Protein AF-A0A1A7C5U2-F1 (afdb_monomer_lite)

Structure (mmCIF, N/CA/C/O backbone):
data_AF-A0A1A7C5U2-F1
#
_entry.id   AF-A0A1A7C5U2-F1
#
loop_
_atom_site.group_PDB
_atom_site.id
_atom_site.type_symbol
_atom_site.label_atom_id
_atom_site.label_alt_id
_atom_site.label_comp_id
_atom_site.label_asym_id
_atom_site.label_entity_id
_atom_site.label_seq_id
_atom_site.pdbx_PDB_ins_code
_atom_site.Cartn_x
_atom_site.Cartn_y
_atom_site.Cartn_z
_atom_site.occupancy
_atom_site.B_iso_or_equiv
_atom_site.auth_seq_id
_atom_site.auth_comp_id
_atom_site.auth_asym_id
_atom_site.auth_atom_id
_atom_site.pdbx_PDB_model_num
ATOM 1 N N . MET A 1 1 ? 33.532 16.841 -29.715 1.00 36.62 1 MET A N 1
ATOM 2 C CA . MET A 1 1 ? 32.419 17.125 -28.785 1.00 36.62 1 MET A CA 1
ATOM 3 C C . MET A 1 1 ? 31.418 15.993 -28.914 1.00 36.62 1 MET A C 1
ATOM 5 O O . MET A 1 1 ? 30.839 15.842 -29.980 1.00 36.62 1 MET A O 1
ATOM 9 N N . PHE A 1 2 ? 31.285 15.150 -27.888 1.00 43.47 2 PHE A N 1
ATOM 10 C CA . PHE A 1 2 ? 30.226 14.142 -27.836 1.00 43.47 2 PHE A CA 1
ATOM 11 C C . PHE A 1 2 ? 28.918 14.859 -27.513 1.00 43.47 2 PHE A C 1
ATOM 13 O O . PHE A 1 2 ? 28.551 14.987 -26.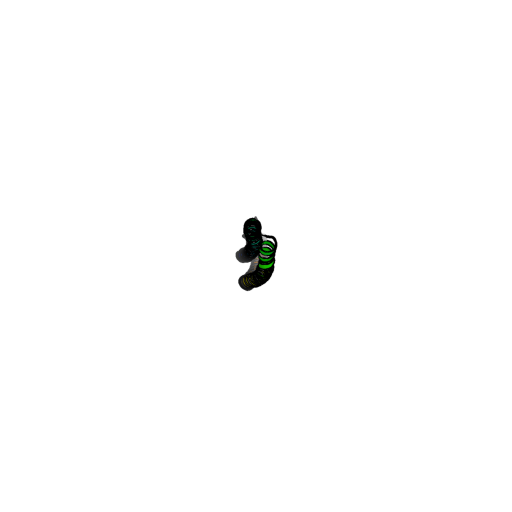348 1.00 43.47 2 PHE A O 1
ATOM 20 N N . THR A 1 3 ? 28.221 15.365 -28.527 1.00 45.19 3 THR A N 1
ATOM 21 C CA . THR A 1 3 ? 26.808 15.706 -28.355 1.00 45.19 3 THR A CA 1
ATOM 22 C C . THR A 1 3 ? 26.065 14.381 -28.307 1.00 45.19 3 THR A C 1
ATOM 24 O O . THR A 1 3 ? 25.561 13.893 -29.314 1.00 45.19 3 THR A O 1
ATOM 27 N N . ASN A 1 4 ? 26.104 13.736 -27.142 1.00 49.06 4 ASN A N 1
ATOM 28 C 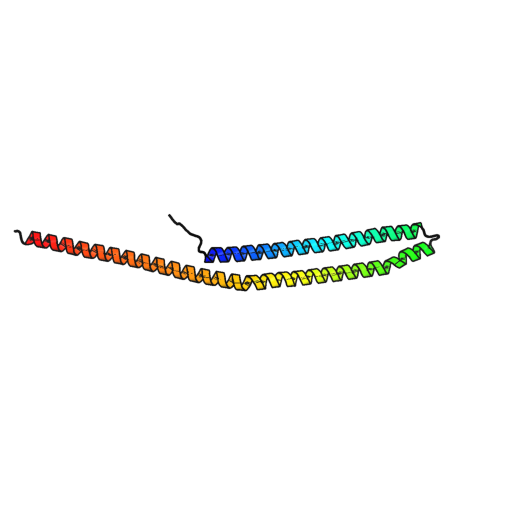CA . ASN A 1 4 ? 25.331 12.541 -26.868 1.00 49.06 4 ASN A CA 1
ATOM 29 C C . ASN A 1 4 ? 23.888 13.003 -26.651 1.00 49.06 4 ASN A C 1
ATOM 31 O O . ASN A 1 4 ? 23.427 13.135 -25.520 1.00 49.06 4 ASN A O 1
ATOM 35 N N . SER A 1 5 ? 23.207 13.365 -27.739 1.00 59.50 5 SER A N 1
ATOM 36 C CA . SER A 1 5 ? 21.761 13.536 -27.725 1.00 59.50 5 SER A CA 1
ATOM 37 C C . SER A 1 5 ? 21.202 12.202 -27.251 1.00 59.50 5 SER A C 1
ATOM 39 O O . SER A 1 5 ? 21.359 11.189 -27.941 1.00 59.50 5 SER A O 1
ATOM 41 N N . ILE A 1 6 ? 20.640 12.196 -26.040 1.00 60.53 6 ILE A N 1
ATOM 42 C CA . ILE A 1 6 ? 19.940 11.042 -25.479 1.00 60.53 6 ILE A CA 1
ATOM 43 C C . ILE A 1 6 ? 19.010 10.530 -26.579 1.00 60.53 6 ILE A C 1
ATOM 45 O O . ILE A 1 6 ? 18.250 11.300 -27.167 1.00 60.53 6 ILE A O 1
ATOM 49 N N . SER A 1 7 ? 19.170 9.258 -26.941 1.00 74.25 7 SER A N 1
ATOM 50 C CA . SER A 1 7 ? 18.367 8.649 -27.998 1.00 74.25 7 SER A CA 1
ATOM 51 C C . SER A 1 7 ? 16.887 8.741 -27.589 1.00 74.25 7 SER A C 1
ATOM 53 O O . SER A 1 7 ? 16.580 8.484 -26.420 1.00 74.25 7 SER A O 1
ATOM 55 N N . PRO A 1 8 ? 15.962 9.100 -28.498 1.00 76.25 8 PRO A N 1
ATOM 56 C CA . PRO A 1 8 ? 14.536 9.163 -28.174 1.00 76.25 8 PRO A CA 1
ATOM 57 C C . PRO A 1 8 ? 13.999 7.855 -27.574 1.00 76.25 8 PRO A C 1
ATOM 59 O O . PRO A 1 8 ? 13.139 7.888 -26.699 1.00 76.25 8 PRO A O 1
ATOM 62 N N . ALA A 1 9 ? 14.541 6.704 -27.987 1.00 74.00 9 ALA A N 1
ATOM 63 C CA . ALA A 1 9 ? 14.168 5.409 -27.427 1.00 74.00 9 ALA A CA 1
ATOM 64 C C . ALA A 1 9 ? 14.667 5.200 -25.985 1.00 74.00 9 ALA A C 1
ATOM 66 O O . ALA A 1 9 ? 13.935 4.656 -25.159 1.00 74.00 9 ALA A O 1
ATOM 67 N N . LEU A 1 10 ? 15.874 5.674 -25.650 1.00 75.75 10 LEU A N 1
ATOM 68 C CA . LEU A 1 10 ? 16.378 5.650 -24.273 1.00 75.75 10 LEU A CA 1
ATOM 69 C C . LEU A 1 10 ? 15.546 6.556 -23.360 1.00 75.75 10 LEU A C 1
ATOM 71 O O . LEU A 1 10 ? 15.228 6.169 -22.238 1.00 75.75 10 LEU A O 1
ATOM 75 N N . GLN A 1 11 ? 15.172 7.739 -23.848 1.00 82.81 11 GLN A N 1
ATOM 76 C CA . GLN A 1 11 ? 14.301 8.651 -23.111 1.00 82.81 11 GLN A CA 1
ATOM 77 C C . GLN A 1 11 ? 12.936 8.005 -22.840 1.00 82.81 11 GLN A C 1
ATOM 79 O O . GLN A 1 11 ? 12.513 7.949 -21.691 1.00 82.81 11 GLN A O 1
ATOM 84 N N . ALA A 1 12 ? 12.308 7.420 -23.864 1.00 78.94 12 ALA A N 1
ATOM 85 C CA . ALA A 1 12 ? 11.032 6.725 -23.714 1.00 78.94 12 ALA A CA 1
ATOM 86 C C . ALA A 1 12 ? 11.107 5.556 -22.713 1.00 78.94 12 ALA A C 1
ATOM 88 O O . ALA A 1 12 ? 10.187 5.356 -21.927 1.00 78.94 12 ALA A O 1
ATOM 89 N N . HIS A 1 13 ? 12.206 4.797 -22.705 1.00 77.88 13 HIS A N 1
ATOM 90 C CA . HIS A 1 13 ? 12.395 3.709 -21.746 1.00 77.88 13 HIS A CA 1
ATOM 91 C C . HIS A 1 13 ? 12.533 4.209 -20.299 1.00 77.88 13 HIS A C 1
ATOM 93 O O . HIS A 1 13 ? 11.929 3.641 -19.387 1.00 77.88 13 HIS A O 1
ATOM 99 N N . LEU A 1 14 ? 13.310 5.276 -20.081 1.00 84.69 14 LEU A N 1
ATOM 100 C CA . LEU A 1 14 ? 13.473 5.888 -18.760 1.00 84.69 14 LEU A CA 1
ATOM 101 C C . LEU A 1 14 ? 12.165 6.497 -18.255 1.00 84.69 14 LEU A C 1
ATOM 103 O O . LEU A 1 14 ? 11.831 6.312 -17.087 1.00 84.69 14 LEU A O 1
ATOM 107 N N . ASP A 1 15 ? 11.412 7.160 -19.132 1.00 85.00 15 ASP A N 1
ATOM 108 C CA . ASP A 1 15 ? 10.110 7.732 -18.795 1.00 85.00 15 ASP A CA 1
ATOM 109 C C . ASP A 1 15 ? 9.140 6.633 -18.343 1.00 85.00 15 ASP A C 1
ATOM 111 O O . ASP A 1 15 ? 8.562 6.740 -17.262 1.00 85.00 15 ASP A O 1
ATOM 115 N N . VAL A 1 16 ? 9.045 5.524 -19.088 1.00 84.81 16 VAL A N 1
ATOM 116 C CA . VAL A 1 16 ? 8.202 4.375 -18.709 1.00 84.81 16 VAL A CA 1
ATOM 117 C C . VAL A 1 16 ? 8.624 3.786 -17.358 1.00 84.81 16 VAL A C 1
ATOM 119 O O . VAL A 1 16 ? 7.769 3.521 -16.512 1.00 84.81 16 VAL A O 1
ATOM 122 N N . GLN A 1 17 ? 9.927 3.623 -17.096 1.00 82.94 17 GLN A N 1
ATOM 123 C CA . GLN A 1 17 ? 10.390 3.129 -15.793 1.00 82.94 17 GLN A CA 1
ATOM 124 C C . GLN A 1 17 ? 10.060 4.092 -14.643 1.00 82.94 17 GLN A C 1
ATOM 126 O O . GLN A 1 17 ? 9.618 3.655 -13.577 1.00 82.94 17 GLN A O 1
ATOM 131 N N . LEU A 1 18 ? 10.255 5.397 -14.845 1.00 87.81 18 LEU A N 1
ATOM 132 C CA . LEU A 1 18 ? 9.959 6.416 -13.839 1.00 87.81 18 LEU A CA 1
ATOM 133 C C . LEU A 1 18 ? 8.462 6.494 -13.550 1.00 87.81 18 LEU A C 1
ATOM 135 O O . LEU A 1 18 ? 8.075 6.572 -12.381 1.00 87.81 18 LEU A O 1
ATOM 139 N N . THR A 1 19 ? 7.620 6.438 -14.584 1.00 88.19 19 THR A N 1
ATOM 140 C CA . THR A 1 19 ? 6.164 6.407 -14.426 1.00 88.19 19 THR A CA 1
ATOM 141 C C . THR A 1 19 ? 5.733 5.154 -13.673 1.00 88.19 19 THR A C 1
ATOM 143 O O . THR A 1 19 ? 5.032 5.277 -12.670 1.00 88.19 19 THR A O 1
ATOM 146 N N . PHE A 1 20 ? 6.224 3.973 -14.061 1.00 87.06 20 PHE A N 1
ATOM 147 C CA . PHE A 1 20 ? 5.909 2.715 -13.382 1.00 87.06 20 PHE A CA 1
ATOM 148 C C . PHE A 1 20 ? 6.247 2.755 -11.883 1.00 87.06 20 PHE A C 1
ATOM 150 O O . PHE A 1 20 ? 5.391 2.474 -11.040 1.00 87.06 20 PHE A O 1
ATOM 157 N N . VAL A 1 21 ? 7.474 3.155 -11.528 1.00 86.94 21 VAL A N 1
ATOM 158 C CA . VAL A 1 21 ? 7.916 3.233 -10.124 1.00 86.94 21 VAL A CA 1
ATOM 159 C C . VAL A 1 21 ? 7.126 4.286 -9.348 1.00 86.94 21 VAL A C 1
ATOM 161 O O . VAL A 1 21 ? 6.746 4.049 -8.201 1.00 86.94 21 VAL A O 1
ATOM 164 N N . THR A 1 22 ? 6.848 5.437 -9.961 1.00 90.94 22 THR A N 1
ATOM 165 C CA . THR A 1 22 ? 6.079 6.513 -9.321 1.00 90.94 22 THR A CA 1
ATOM 166 C C . THR A 1 22 ? 4.648 6.077 -9.027 1.00 90.94 22 THR A C 1
ATOM 168 O O . THR A 1 22 ? 4.156 6.288 -7.918 1.00 90.94 22 THR A O 1
ATOM 171 N N . GLU A 1 23 ? 3.982 5.433 -9.985 1.00 89.62 23 GLU A N 1
ATOM 172 C CA . GLU A 1 23 ? 2.622 4.929 -9.803 1.00 89.62 23 GLU A CA 1
ATOM 173 C C . GLU A 1 23 ? 2.555 3.818 -8.759 1.00 89.62 23 GLU A C 1
ATOM 175 O O . GLU A 1 23 ? 1.679 3.840 -7.892 1.00 89.62 23 GLU A O 1
ATOM 180 N N . LEU A 1 24 ? 3.500 2.877 -8.795 1.00 90.31 24 LEU A N 1
ATOM 181 C CA . LEU A 1 24 ? 3.579 1.808 -7.807 1.00 90.31 24 LEU A CA 1
ATOM 182 C C . LEU A 1 24 ? 3.811 2.373 -6.399 1.00 90.31 24 LEU A C 1
ATOM 184 O O . LEU A 1 24 ? 3.117 1.994 -5.456 1.00 90.31 24 LEU A O 1
ATOM 188 N N . SER A 1 25 ? 4.745 3.319 -6.265 1.00 89.31 25 SER A N 1
ATOM 189 C CA . SER A 1 25 ? 5.026 4.026 -5.013 1.00 89.31 25 SER A CA 1
ATOM 190 C C . SER A 1 25 ? 3.779 4.723 -4.474 1.00 89.31 25 SER A C 1
ATOM 192 O O . SER A 1 25 ? 3.402 4.517 -3.320 1.00 89.31 25 SER A O 1
ATOM 194 N N . ARG A 1 26 ? 3.067 5.467 -5.328 1.00 92.31 26 ARG A N 1
ATOM 195 C CA . ARG A 1 26 ? 1.817 6.138 -4.957 1.00 92.31 26 ARG A CA 1
ATOM 196 C C . ARG A 1 26 ? 0.760 5.150 -4.459 1.00 92.31 26 ARG A C 1
ATOM 198 O O . ARG A 1 26 ? 0.186 5.380 -3.402 1.00 92.31 26 ARG A O 1
ATOM 205 N N . LYS A 1 27 ? 0.563 4.024 -5.151 1.00 92.25 27 LYS A N 1
ATOM 206 C CA . LYS A 1 27 ? -0.377 2.969 -4.728 1.00 92.25 27 LYS A CA 1
ATOM 207 C C . LYS A 1 27 ? -0.006 2.352 -3.379 1.00 92.25 27 LYS A C 1
ATOM 209 O O . LYS A 1 27 ? -0.885 2.095 -2.555 1.00 92.25 27 LYS A O 1
ATOM 214 N N . MET A 1 28 ? 1.286 2.144 -3.121 1.00 90.00 28 MET A N 1
ATOM 215 C CA . MET A 1 28 ? 1.765 1.673 -1.817 1.00 90.00 28 MET A CA 1
ATOM 216 C C . MET A 1 28 ? 1.478 2.693 -0.708 1.00 90.00 28 MET A C 1
ATOM 218 O O . MET A 1 28 ? 0.961 2.314 0.344 1.00 90.00 28 MET A O 1
ATOM 222 N N . PHE A 1 29 ? 1.751 3.981 -0.946 1.00 94.81 29 PHE A N 1
ATOM 223 C CA . PHE A 1 29 ? 1.431 5.047 0.008 1.00 94.81 29 PHE A CA 1
ATOM 224 C C . PHE A 1 29 ? -0.074 5.157 0.270 1.00 94.81 29 PHE A C 1
ATOM 226 O O . PHE A 1 29 ? -0.483 5.209 1.430 1.00 94.81 29 PHE A O 1
ATOM 233 N N . ASP A 1 30 ? -0.900 5.124 -0.774 1.00 93.06 30 ASP A N 1
ATOM 234 C CA . ASP A 1 30 ? -2.359 5.175 -0.647 1.00 93.06 30 ASP A CA 1
ATOM 235 C C . ASP A 1 30 ? -2.888 3.973 0.154 1.00 93.06 30 ASP A C 1
ATOM 237 O O . ASP A 1 30 ? -3.743 4.129 1.029 1.00 93.06 30 ASP A O 1
ATOM 241 N N . THR A 1 31 ? -2.331 2.777 -0.066 1.00 93.44 31 THR A N 1
ATOM 242 C CA . THR A 1 31 ? -2.668 1.576 0.716 1.00 93.44 31 THR A CA 1
ATOM 243 C C . THR A 1 31 ? -2.299 1.749 2.189 1.00 93.44 31 THR A C 1
ATOM 245 O O . THR A 1 31 ? -3.120 1.474 3.065 1.00 93.44 31 THR A O 1
ATOM 248 N N . ALA A 1 32 ? -1.096 2.252 2.484 1.00 92.19 32 ALA A N 1
ATOM 249 C CA . ALA A 1 32 ? -0.655 2.502 3.856 1.00 92.19 32 ALA A CA 1
ATOM 250 C C . ALA A 1 32 ? -1.551 3.530 4.569 1.00 92.19 32 ALA A C 1
ATOM 252 O O . ALA A 1 32 ? -1.948 3.320 5.719 1.00 92.19 32 ALA A O 1
ATOM 253 N N . MET A 1 33 ? -1.934 4.602 3.869 1.00 95.31 33 MET A N 1
ATOM 254 C CA . MET A 1 33 ? -2.872 5.604 4.376 1.00 95.31 33 MET A CA 1
ATOM 255 C C . MET A 1 33 ? -4.238 4.990 4.696 1.00 95.31 33 MET A C 1
ATOM 257 O O . MET A 1 33 ? -4.769 5.231 5.779 1.00 95.31 33 MET A O 1
ATOM 261 N N . ARG A 1 34 ? -4.778 4.141 3.811 1.00 95.38 34 ARG A N 1
ATOM 262 C CA . ARG A 1 34 ? -6.060 3.449 4.029 1.00 95.38 34 ARG A CA 1
ATOM 263 C C . ARG A 1 34 ? -6.016 2.485 5.218 1.00 95.38 34 ARG A C 1
ATOM 265 O O . ARG A 1 34 ? -6.972 2.441 5.987 1.00 95.38 34 ARG A O 1
ATOM 272 N N . VAL A 1 35 ? -4.915 1.752 5.418 1.00 93.31 35 VAL A N 1
ATOM 273 C CA . VAL A 1 35 ? -4.728 0.899 6.612 1.00 93.31 35 VAL A CA 1
ATOM 274 C C . VAL A 1 35 ? -4.729 1.744 7.882 1.00 93.31 35 VAL A C 1
ATOM 276 O O . VAL A 1 35 ? -5.397 1.402 8.857 1.00 93.31 35 VAL A O 1
ATOM 279 N N . ASN A 1 36 ? -4.000 2.861 7.878 1.00 94.75 36 ASN A N 1
ATOM 280 C CA . ASN A 1 36 ? -3.966 3.762 9.023 1.00 94.75 36 ASN A CA 1
ATOM 281 C C . ASN A 1 36 ? -5.355 4.352 9.322 1.00 94.75 36 ASN A C 1
ATOM 283 O O . ASN A 1 36 ? -5.779 4.378 10.475 1.00 94.75 36 ASN A O 1
ATOM 287 N N . GLU A 1 37 ? -6.094 4.758 8.290 1.00 95.62 37 GLU A N 1
ATOM 288 C CA . GLU A 1 37 ? -7.472 5.236 8.421 1.00 95.62 37 GLU A CA 1
ATOM 289 C C . GLU A 1 37 ? -8.403 4.152 8.992 1.00 95.62 37 GLU A C 1
ATOM 291 O O . GLU A 1 37 ? -9.265 4.444 9.821 1.00 95.62 37 GLU A O 1
ATOM 296 N N . LEU A 1 38 ? -8.220 2.889 8.594 1.00 94.88 38 LEU A N 1
ATOM 297 C CA . LEU A 1 38 ? -8.956 1.747 9.141 1.00 94.88 38 LEU A CA 1
ATOM 298 C C . LEU A 1 38 ? -8.681 1.564 10.644 1.00 94.88 38 LEU A C 1
ATOM 300 O O . LEU A 1 38 ? -9.609 1.393 11.433 1.00 94.88 38 LEU A O 1
ATOM 304 N N . ASN A 1 39 ? -7.411 1.649 11.049 1.00 94.62 39 ASN A N 1
ATOM 305 C CA . ASN A 1 39 ? -7.001 1.546 12.451 1.00 94.62 39 ASN A CA 1
ATOM 306 C C . ASN A 1 39 ? -7.562 2.696 13.295 1.00 94.62 39 ASN A C 1
ATOM 308 O O . ASN A 1 39 ? -8.046 2.471 14.404 1.00 94.62 39 ASN A O 1
ATOM 312 N N . MET A 1 40 ? -7.517 3.924 12.768 1.00 96.12 40 MET A N 1
ATOM 313 C CA . MET A 1 40 ? -8.074 5.098 13.440 1.00 96.12 40 MET A CA 1
ATOM 314 C C . MET A 1 40 ? -9.588 4.983 13.614 1.00 96.12 40 MET A C 1
ATOM 316 O O . MET A 1 40 ? -10.081 5.263 14.704 1.00 96.12 40 MET A O 1
ATOM 320 N N . ARG A 1 41 ? -10.314 4.518 12.589 1.00 95.00 41 ARG A N 1
ATOM 321 C CA . ARG A 1 41 ? -11.760 4.266 12.682 1.00 95.00 41 ARG A CA 1
ATOM 322 C C . ARG A 1 41 ? -12.093 3.226 13.744 1.00 95.00 41 ARG A C 1
ATOM 324 O O . ARG A 1 41 ? -12.934 3.486 14.593 1.00 95.00 41 ARG A O 1
ATOM 331 N N . LEU A 1 42 ? -11.375 2.100 13.775 1.00 93.69 42 LEU A N 1
ATOM 332 C CA . LEU A 1 42 ? -11.566 1.097 14.826 1.00 93.69 42 LEU A CA 1
ATOM 333 C C . LEU A 1 42 ? -11.317 1.685 16.225 1.00 93.69 42 LEU A C 1
ATOM 335 O O . LEU A 1 42 ? -12.072 1.410 17.154 1.00 93.69 42 LEU A O 1
ATOM 339 N N . ALA A 1 43 ? -10.273 2.502 16.388 1.00 92.00 43 ALA A N 1
ATOM 340 C CA . ALA A 1 43 ? -9.981 3.149 17.664 1.00 92.00 43 ALA A CA 1
ATOM 341 C C . ALA A 1 43 ? -11.089 4.131 18.084 1.00 92.00 43 ALA A C 1
ATOM 343 O O . ALA A 1 43 ? -11.507 4.109 19.242 1.00 92.00 43 ALA A O 1
ATOM 344 N N . GLN A 1 44 ? -11.589 4.952 17.156 1.00 94.38 44 GLN A N 1
ATOM 345 C CA . GLN A 1 44 ? -12.722 5.855 17.390 1.00 94.38 44 GLN A CA 1
ATOM 346 C C . GLN A 1 44 ? -13.972 5.071 17.799 1.00 94.38 44 GLN A C 1
ATOM 348 O O . GLN A 1 44 ? -14.537 5.341 18.857 1.00 94.38 44 GLN A O 1
ATOM 353 N N . ASP A 1 45 ? -14.318 4.028 17.046 1.00 91.62 45 ASP A N 1
ATOM 354 C CA . ASP A 1 45 ? -15.458 3.158 17.330 1.00 91.62 45 ASP A CA 1
ATOM 355 C C . ASP A 1 45 ? -15.375 2.515 18.719 1.00 91.62 45 ASP A C 1
ATOM 357 O O . ASP A 1 45 ? -16.398 2.340 19.386 1.00 91.62 45 ASP A O 1
ATOM 361 N N . MET A 1 46 ? -14.174 2.121 19.154 1.00 89.06 46 MET A N 1
ATOM 362 C CA . MET A 1 46 ? -13.948 1.542 20.481 1.00 89.06 46 MET A CA 1
ATOM 363 C C . MET A 1 46 ? -14.049 2.598 21.588 1.00 89.06 46 MET A C 1
ATOM 365 O O . MET A 1 46 ? -14.627 2.318 22.639 1.00 89.06 46 MET A O 1
ATOM 369 N N . LEU A 1 47 ? -13.531 3.810 21.364 1.00 92.38 47 LEU A N 1
ATOM 370 C CA . LEU A 1 47 ? -13.619 4.921 22.317 1.00 92.38 47 LEU A CA 1
ATOM 371 C C . LEU A 1 47 ? -15.064 5.395 22.511 1.00 92.38 47 LEU A C 1
ATOM 373 O O . LEU A 1 47 ? -15.505 5.547 23.652 1.00 92.38 47 LEU A O 1
ATOM 377 N N . GLU A 1 48 ? -15.814 5.579 21.425 1.00 90.50 48 GLU A N 1
ATOM 378 C CA . GLU A 1 48 ? -17.235 5.943 21.467 1.00 90.50 48 GLU A CA 1
ATOM 379 C C . GLU A 1 48 ? -18.059 4.883 22.198 1.00 90.50 48 GLU A C 1
ATOM 381 O O . GLU A 1 48 ? -18.900 5.189 23.050 1.00 90.50 48 GLU A O 1
ATOM 386 N N . GLU A 1 49 ? -17.782 3.611 21.920 1.00 86.81 49 GLU A N 1
ATOM 387 C CA . GLU A 1 49 ? -18.468 2.512 22.576 1.00 86.81 49 GLU A CA 1
ATOM 388 C C . GLU A 1 49 ? -18.110 2.424 24.063 1.00 86.81 49 GLU A C 1
ATOM 390 O O . GLU A 1 49 ? -18.992 2.183 24.891 1.00 86.81 49 GLU A O 1
ATOM 395 N N . MET A 1 50 ? -16.852 2.664 24.440 1.00 86.94 50 MET A N 1
ATOM 396 C CA . MET A 1 50 ? -16.438 2.702 25.842 1.00 86.94 50 MET A CA 1
ATOM 397 C C . MET A 1 50 ? -17.105 3.862 26.589 1.00 86.94 50 MET A C 1
ATOM 399 O O . MET A 1 50 ? -17.639 3.651 27.678 1.00 86.94 50 MET A O 1
ATOM 403 N N . ALA A 1 51 ? -17.172 5.050 25.982 1.00 88.69 51 ALA A N 1
ATOM 404 C CA . ALA A 1 51 ? -17.891 6.195 26.537 1.00 88.69 51 ALA A CA 1
ATOM 405 C C . ALA A 1 51 ? -19.393 5.896 26.709 1.00 88.69 51 ALA A C 1
ATOM 407 O O . ALA A 1 51 ? -19.955 6.126 27.782 1.00 88.69 51 ALA A O 1
ATOM 408 N N . SER A 1 52 ? -20.030 5.300 25.695 1.00 87.75 52 SER A N 1
ATOM 409 C CA . SER A 1 52 ? -21.439 4.887 25.744 1.00 87.75 52 SER A CA 1
ATOM 410 C C . SER A 1 52 ? -21.697 3.819 26.814 1.00 87.75 52 SER A C 1
ATOM 412 O O . SER A 1 52 ? -22.679 3.901 27.553 1.00 87.75 52 SER A O 1
ATOM 414 N N . THR A 1 53 ? -20.802 2.832 26.939 1.00 87.25 53 THR A N 1
ATOM 415 C CA . THR A 1 53 ? -20.882 1.785 27.973 1.00 87.25 53 THR A CA 1
ATOM 416 C C . THR A 1 53 ? -20.767 2.392 29.361 1.00 87.25 53 THR A C 1
ATOM 418 O O . THR A 1 53 ? -21.592 2.101 30.222 1.00 87.25 53 THR A O 1
ATOM 421 N N . ASN A 1 54 ? -19.778 3.264 29.573 1.00 86.69 54 ASN A N 1
ATOM 422 C CA . ASN A 1 54 ? -19.577 3.935 30.851 1.00 86.69 54 ASN A CA 1
ATOM 423 C C . ASN A 1 54 ? -20.797 4.768 31.228 1.00 86.69 54 ASN A C 1
ATOM 425 O O . ASN A 1 54 ? -21.244 4.687 32.366 1.00 86.69 54 ASN A O 1
ATOM 429 N N . HIS A 1 55 ? -21.392 5.503 30.284 1.00 87.69 55 HIS A N 1
ATOM 430 C CA . HIS A 1 55 ? -22.623 6.236 30.561 1.00 87.69 55 HIS A CA 1
ATOM 431 C C . HIS A 1 55 ? -23.762 5.292 30.978 1.00 87.69 55 HIS A C 1
ATOM 433 O O . HIS A 1 55 ? -24.456 5.579 31.954 1.00 87.69 55 HIS A O 1
ATOM 439 N N . ARG A 1 56 ? -23.951 4.158 30.291 1.00 85.94 56 ARG A N 1
ATOM 440 C CA . ARG A 1 56 ? -24.986 3.172 30.654 1.00 85.94 56 ARG A CA 1
ATOM 441 C C . ARG A 1 56 ? -24.747 2.556 32.030 1.00 85.94 56 ARG A C 1
ATOM 443 O O . ARG A 1 56 ? -25.697 2.399 32.784 1.00 85.94 56 ARG A O 1
ATOM 450 N N . ILE A 1 57 ? -23.495 2.255 32.370 1.00 87.50 57 ILE A N 1
ATOM 451 C CA . ILE A 1 57 ? -23.122 1.738 33.692 1.00 87.50 57 ILE A CA 1
ATOM 452 C C . ILE A 1 57 ? -23.362 2.795 34.777 1.00 87.50 57 ILE A C 1
ATOM 454 O O . ILE A 1 57 ? -23.934 2.474 35.811 1.00 87.50 57 ILE A O 1
ATOM 458 N N . LEU A 1 58 ? -22.972 4.052 34.546 1.00 88.50 58 LEU A N 1
ATOM 459 C CA . LEU A 1 58 ? -23.173 5.151 35.501 1.00 88.50 58 LEU A CA 1
ATOM 460 C C . LEU A 1 58 ? -24.652 5.523 35.683 1.00 88.50 58 LEU A C 1
ATOM 462 O O . LEU A 1 58 ? -25.038 5.981 36.753 1.00 88.50 58 LEU A O 1
ATOM 466 N N . ALA A 1 59 ? -25.477 5.332 34.651 1.00 88.44 59 ALA A N 1
ATOM 467 C CA . ALA A 1 59 ? -26.922 5.551 34.706 1.00 88.44 59 ALA A CA 1
ATOM 468 C C . ALA A 1 59 ? -27.705 4.340 35.254 1.00 88.44 59 ALA A C 1
ATOM 470 O O . ALA A 1 59 ? -28.908 4.459 35.496 1.00 88.44 59 ALA A O 1
ATOM 471 N N . ALA A 1 60 ? -27.050 3.188 35.437 1.00 88.69 60 ALA A N 1
ATOM 472 C CA . ALA A 1 60 ? -27.686 1.970 35.920 1.00 88.69 60 ALA A CA 1
ATOM 473 C C . ALA A 1 60 ? -28.113 2.116 37.386 1.00 88.69 60 ALA A C 1
ATOM 475 O O . ALA A 1 60 ? -27.376 2.626 38.231 1.00 88.69 60 ALA A O 1
ATOM 476 N N . ARG A 1 61 ? -29.300 1.607 37.717 1.00 87.12 61 ARG A N 1
ATOM 477 C CA . ARG A 1 61 ? -29.889 1.699 39.060 1.00 87.12 61 ARG A CA 1
ATOM 478 C C . ARG A 1 61 ? -29.375 0.623 40.021 1.00 87.12 61 ARG A C 1
ATOM 480 O O . ARG A 1 61 ? -29.734 0.635 41.196 1.00 87.12 61 ARG A O 1
ATOM 487 N N . GLY A 1 62 ? -28.546 -0.309 39.543 1.00 88.38 62 GLY A N 1
ATOM 488 C CA . GLY A 1 62 ? -27.951 -1.372 40.351 1.00 88.38 62 GLY A CA 1
ATOM 489 C C . GLY A 1 62 ? -26.994 -2.282 39.573 1.00 88.38 62 GLY A C 1
ATOM 490 O O . GLY A 1 62 ? -26.907 -2.226 38.346 1.00 88.38 62 GLY A O 1
ATOM 491 N N . GLY A 1 63 ? -26.287 -3.161 40.294 1.00 84.19 63 GLY A N 1
ATOM 492 C CA . GLY A 1 63 ? -25.225 -4.009 39.731 1.00 84.19 63 GLY A CA 1
ATOM 493 C C . GLY A 1 63 ? -25.678 -4.961 38.615 1.00 84.19 63 GLY A C 1
ATOM 494 O O . GLY A 1 63 ? -24.935 -5.176 37.664 1.00 84.19 63 GLY A O 1
ATOM 495 N N . SER A 1 64 ? -26.909 -5.480 38.674 1.00 85.12 64 SER A N 1
ATOM 496 C CA . SER A 1 64 ? -27.457 -6.350 37.618 1.00 85.12 64 SER A CA 1
ATOM 497 C C . SER A 1 64 ? -27.668 -5.603 36.292 1.00 85.12 64 SER A C 1
ATOM 499 O O . SER A 1 64 ? -27.325 -6.127 35.234 1.00 85.12 64 SER A O 1
ATOM 501 N N . GLU A 1 65 ? -28.151 -4.359 36.340 1.00 85.00 65 GLU A N 1
ATOM 502 C CA . GLU A 1 65 ? -28.351 -3.518 35.152 1.00 85.00 65 GLU A CA 1
ATOM 503 C C . GLU A 1 65 ? -27.003 -3.078 34.552 1.00 85.00 65 GLU A C 1
ATOM 505 O O . GLU A 1 65 ? -26.820 -3.130 33.336 1.00 85.00 65 GLU A O 1
ATOM 510 N N . ALA A 1 66 ? -26.012 -2.780 35.401 1.00 84.56 66 ALA A N 1
ATOM 511 C CA . ALA A 1 66 ? -24.637 -2.518 34.972 1.00 84.56 66 ALA A CA 1
ATOM 512 C C . ALA A 1 66 ? -23.974 -3.745 34.312 1.00 84.56 66 ALA A C 1
ATOM 514 O O . ALA A 1 66 ? -23.327 -3.616 33.272 1.00 84.56 66 ALA A O 1
ATOM 515 N N . MET A 1 67 ? -24.160 -4.947 34.872 1.00 85.19 67 MET A N 1
ATOM 516 C CA . MET A 1 67 ? -23.662 -6.194 34.276 1.00 85.19 67 MET A CA 1
ATOM 517 C C . MET A 1 67 ? -24.317 -6.485 32.926 1.00 85.19 67 MET A C 1
ATOM 519 O O . MET A 1 67 ? -23.627 -6.879 31.988 1.00 85.19 67 MET A O 1
ATOM 523 N N . SER A 1 68 ? -25.624 -6.252 32.805 1.00 85.56 68 SER A N 1
ATOM 524 C CA . SER A 1 68 ? -26.346 -6.412 31.540 1.00 85.56 68 SER A CA 1
ATOM 525 C C . SER A 1 68 ? -25.841 -5.422 30.480 1.00 85.56 68 SER A C 1
ATOM 527 O O . SER A 1 68 ? -25.589 -5.802 29.335 1.00 85.56 68 SER A O 1
ATOM 529 N N . ALA A 1 69 ? -25.575 -4.169 30.876 1.00 83.31 69 ALA A N 1
ATOM 530 C CA . ALA A 1 69 ? -24.975 -3.157 30.006 1.00 83.31 69 ALA A CA 1
ATOM 531 C C . ALA A 1 69 ? -23.558 -3.534 29.535 1.00 83.31 69 ALA A C 1
ATOM 533 O O . ALA A 1 69 ? -23.211 -3.268 28.384 1.00 83.31 69 ALA A O 1
ATOM 534 N N . ALA A 1 70 ? -22.755 -4.174 30.391 1.00 81.31 70 ALA A N 1
ATOM 535 C CA . ALA A 1 70 ? -21.426 -4.667 30.031 1.00 81.31 70 ALA A CA 1
ATOM 536 C C . ALA A 1 70 ? -21.487 -5.901 29.110 1.00 81.31 70 ALA A C 1
ATOM 538 O O . ALA A 1 70 ? -20.784 -5.951 28.100 1.00 81.31 70 ALA A O 1
ATOM 539 N N . ALA A 1 71 ? -22.350 -6.874 29.420 1.00 83.50 71 ALA A N 1
ATOM 540 C CA . ALA A 1 71 ? -22.527 -8.087 28.622 1.00 83.50 71 ALA A CA 1
ATOM 541 C C . ALA A 1 71 ? -23.028 -7.777 27.200 1.00 83.50 71 ALA A C 1
ATOM 543 O O . ALA A 1 71 ? -22.570 -8.390 26.236 1.00 83.50 71 ALA A O 1
ATOM 544 N N . GLY A 1 72 ? -23.893 -6.767 27.054 1.00 84.06 72 GLY A N 1
ATOM 545 C CA . GLY A 1 72 ? -24.407 -6.315 25.759 1.00 84.06 72 GLY A CA 1
ATOM 546 C C . GLY A 1 72 ? -23.346 -5.787 24.784 1.00 84.06 72 GLY A C 1
ATOM 547 O O . GLY A 1 72 ? -23.636 -5.680 23.598 1.00 84.06 72 GLY A O 1
ATOM 548 N N . GLN A 1 73 ? -22.123 -5.492 25.244 1.00 83.56 73 GLN A N 1
ATOM 549 C CA . GLN A 1 73 ? -21.029 -4.990 24.398 1.00 83.56 73 GLN A CA 1
ATOM 550 C C . GLN A 1 73 ? -20.107 -6.092 23.861 1.00 83.56 73 GLN A C 1
ATOM 552 O O . GLN A 1 73 ? -19.291 -5.839 22.979 1.00 83.56 73 GLN A O 1
ATOM 557 N N . VAL A 1 74 ? -20.224 -7.333 24.345 1.00 85.56 74 VAL A N 1
ATOM 558 C CA . VAL A 1 74 ? -19.350 -8.431 23.893 1.00 85.56 74 VAL A CA 1
ATOM 559 C C . VAL A 1 74 ? -19.570 -8.737 22.409 1.00 85.56 74 VAL A C 1
ATOM 561 O O . VAL A 1 74 ? -18.607 -8.828 21.648 1.00 85.56 74 VAL A O 1
ATOM 564 N N . GLN A 1 75 ? -20.832 -8.845 21.988 1.00 86.19 75 GLN A N 1
ATOM 565 C CA . GLN A 1 75 ? -21.187 -9.163 20.605 1.00 86.19 75 GLN A CA 1
ATOM 566 C C . GLN A 1 75 ? -20.836 -8.022 19.622 1.00 86.19 75 GLN A C 1
ATOM 568 O O . GLN A 1 75 ? -20.127 -8.297 18.654 1.00 86.19 75 GLN A O 1
ATOM 573 N N . PRO A 1 76 ? -21.203 -6.745 19.879 1.00 88.00 76 PRO A N 1
ATOM 574 C CA . PRO A 1 76 ? -20.800 -5.620 19.030 1.00 88.00 76 PRO A CA 1
ATOM 575 C C . PRO A 1 76 ? -19.287 -5.511 18.819 1.00 88.00 76 PRO A C 1
ATOM 577 O O . PRO A 1 76 ? -18.838 -5.296 17.694 1.00 88.00 76 PRO A O 1
ATOM 580 N N . ARG A 1 77 ? -18.481 -5.714 19.872 1.00 86.00 77 ARG A N 1
ATOM 581 C CA . ARG A 1 77 ? -17.011 -5.681 19.762 1.00 86.00 77 ARG A CA 1
ATOM 582 C C . ARG A 1 77 ? -16.473 -6.804 18.893 1.00 86.00 77 ARG A C 1
ATOM 584 O O . ARG A 1 77 ? -15.579 -6.567 18.081 1.00 86.00 77 ARG A O 1
ATOM 591 N N . ALA A 1 78 ? -17.015 -8.011 19.049 1.00 89.38 78 ALA A N 1
ATOM 592 C CA . ALA A 1 78 ? -16.632 -9.153 18.229 1.00 89.38 78 ALA A CA 1
ATOM 593 C C . ALA A 1 78 ? -16.973 -8.924 16.747 1.00 89.38 78 ALA A C 1
ATOM 595 O O . ALA A 1 78 ? -16.152 -9.213 15.874 1.00 89.38 78 ALA A O 1
ATOM 596 N N . ASP A 1 79 ? -18.147 -8.357 16.458 1.00 92.06 79 ASP A N 1
ATOM 597 C CA . ASP A 1 79 ? -18.571 -8.064 15.089 1.00 92.06 79 ASP A CA 1
ATOM 598 C C . ASP A 1 79 ? -17.741 -6.937 14.456 1.00 92.06 79 ASP A C 1
ATOM 600 O O . ASP A 1 79 ? -17.309 -7.079 13.312 1.00 92.06 79 ASP A O 1
ATOM 604 N N . LYS A 1 80 ? -17.411 -5.876 15.207 1.00 91.75 80 LYS A N 1
ATOM 605 C CA . LYS A 1 80 ? -16.488 -4.818 14.754 1.00 91.75 80 LYS A CA 1
ATOM 606 C C . LYS A 1 80 ? -15.099 -5.361 14.434 1.00 91.75 80 LYS A C 1
ATOM 608 O O . LYS A 1 80 ? -14.537 -5.025 13.395 1.00 91.75 80 LYS A O 1
ATOM 613 N N . LEU A 1 81 ? -14.552 -6.231 15.287 1.00 92.31 81 LEU A N 1
ATOM 614 C CA . LEU A 1 81 ? -13.249 -6.848 15.036 1.00 92.31 81 LEU A CA 1
ATOM 615 C C . LEU A 1 81 ? -13.277 -7.725 13.779 1.00 92.31 81 LEU A C 1
ATOM 617 O O . LEU A 1 81 ? -12.361 -7.655 12.959 1.00 92.31 81 LEU A O 1
ATOM 621 N N . ARG A 1 82 ? -14.339 -8.518 13.593 1.00 94.62 82 ARG A N 1
ATOM 622 C CA . ARG A 1 82 ? -14.520 -9.318 12.376 1.00 94.62 82 ARG A CA 1
ATOM 623 C C . ARG A 1 82 ? -14.622 -8.424 11.140 1.00 94.62 82 ARG A C 1
ATOM 625 O O . ARG A 1 82 ? -14.006 -8.725 10.122 1.00 94.62 82 ARG A O 1
ATOM 632 N N . HIS A 1 83 ? -15.362 -7.322 11.230 1.00 94.69 83 HIS A N 1
ATOM 633 C CA . HIS A 1 83 ? -15.499 -6.374 10.131 1.00 94.69 83 HIS A CA 1
ATOM 634 C C . HIS A 1 83 ? -14.163 -5.712 9.778 1.00 94.69 83 HIS A C 1
ATOM 636 O O . HIS A 1 83 ? -13.785 -5.698 8.611 1.00 94.69 83 HIS A O 1
ATOM 642 N N . TYR A 1 84 ? -13.399 -5.268 10.780 1.00 94.50 84 TYR A N 1
ATOM 643 C CA . TYR A 1 84 ? -12.042 -4.754 10.596 1.00 94.50 84 TYR A CA 1
ATOM 644 C C . TYR A 1 84 ? -11.144 -5.768 9.873 1.00 94.50 84 TYR A C 1
ATOM 646 O O . TYR A 1 84 ? -10.472 -5.417 8.906 1.00 94.50 84 TYR A O 1
ATOM 654 N N . GLN A 1 85 ? -11.170 -7.041 10.283 1.00 93.12 85 GLN A N 1
ATOM 655 C CA . GLN A 1 85 ? -10.402 -8.104 9.624 1.00 93.12 85 GLN A CA 1
ATOM 656 C C . GLN A 1 85 ? -10.812 -8.288 8.158 1.00 93.12 85 GLN A C 1
ATOM 658 O O . GLN A 1 85 ? -9.951 -8.417 7.287 1.00 93.12 85 GLN A O 1
ATOM 663 N N . GLN A 1 86 ? -12.117 -8.278 7.873 1.00 96.31 86 GLN A N 1
ATOM 664 C CA . GLN A 1 86 ? -12.636 -8.375 6.508 1.00 96.31 86 GLN A CA 1
ATOM 665 C C . GLN A 1 86 ? -12.210 -7.178 5.655 1.00 96.31 86 GLN A C 1
ATOM 667 O O . GLN A 1 86 ? -11.724 -7.369 4.543 1.00 96.31 86 GLN A O 1
ATOM 672 N N . GLN A 1 87 ? -12.344 -5.958 6.177 1.00 95.38 87 GLN A N 1
ATOM 673 C CA . GLN A 1 87 ? -11.950 -4.737 5.476 1.00 95.38 87 GLN A CA 1
ATOM 674 C C . GLN A 1 87 ? -10.444 -4.689 5.224 1.00 95.38 87 GLN A C 1
ATOM 676 O O . GLN A 1 87 ? -10.023 -4.341 4.126 1.00 95.38 87 GLN A O 1
ATOM 681 N N . LEU A 1 88 ? -9.633 -5.090 6.204 1.00 94.00 88 LEU A N 1
ATOM 682 C CA . LEU A 1 88 ? -8.187 -5.181 6.042 1.00 94.00 88 LEU A CA 1
ATOM 683 C C . LEU A 1 88 ? -7.820 -6.208 4.967 1.00 94.00 88 LEU A C 1
ATOM 685 O O . LEU A 1 88 ? -7.023 -5.911 4.082 1.00 94.00 88 LEU A O 1
ATOM 689 N N . SER A 1 89 ? -8.430 -7.396 5.001 1.00 93.94 89 SER A N 1
ATOM 690 C CA . SER A 1 89 ? -8.205 -8.425 3.982 1.00 93.94 89 SER A CA 1
ATOM 691 C C . SER A 1 89 ? -8.614 -7.951 2.588 1.00 93.94 89 SER A C 1
ATOM 693 O O . SER A 1 89 ? -7.896 -8.214 1.624 1.00 93.94 89 SER A O 1
ATOM 695 N N . HIS A 1 90 ? -9.752 -7.267 2.469 1.00 95.25 90 HIS A N 1
ATOM 696 C CA . HIS A 1 90 ? -10.229 -6.734 1.197 1.00 95.25 90 HIS A CA 1
ATOM 697 C C . HIS A 1 90 ? -9.295 -5.647 0.665 1.00 95.25 90 HIS A C 1
ATOM 699 O O . HIS A 1 90 ? -8.886 -5.720 -0.488 1.00 95.25 90 HIS A O 1
ATOM 705 N N . LEU A 1 91 ? -8.865 -4.719 1.524 1.00 94.38 91 LEU A N 1
ATOM 706 C CA . LEU A 1 91 ? -7.909 -3.671 1.173 1.00 94.38 91 LEU A CA 1
ATOM 707 C C . LEU A 1 91 ? -6.585 -4.251 0.658 1.00 94.38 91 LEU A C 1
ATOM 709 O O . LEU A 1 91 ? -6.043 -3.766 -0.330 1.00 94.38 91 LEU A O 1
ATOM 713 N N . MET A 1 92 ? -6.070 -5.298 1.307 1.00 89.75 92 MET A N 1
ATOM 714 C CA . MET A 1 92 ? -4.846 -5.972 0.860 1.00 89.75 92 MET A CA 1
ATOM 715 C C . MET A 1 92 ? -5.038 -6.683 -0.485 1.00 89.75 92 MET A C 1
ATOM 717 O O . MET A 1 92 ? -4.148 -6.652 -1.335 1.00 89.75 92 MET A O 1
ATOM 721 N N . ALA A 1 93 ? -6.196 -7.312 -0.699 1.00 93.69 93 ALA A N 1
ATOM 722 C CA . ALA A 1 93 ? -6.522 -7.936 -1.978 1.00 93.69 93 ALA A CA 1
ATOM 723 C C . ALA A 1 93 ? -6.628 -6.894 -3.103 1.00 93.69 93 ALA A C 1
ATOM 725 O O . ALA A 1 93 ? -6.049 -7.091 -4.171 1.00 93.69 93 ALA A O 1
ATOM 726 N N . ASP A 1 94 ? -7.292 -5.769 -2.845 1.00 92.50 94 ASP A N 1
ATOM 727 C CA . ASP A 1 94 ? -7.430 -4.671 -3.801 1.00 92.50 94 ASP A CA 1
ATOM 728 C C . ASP A 1 94 ? -6.071 -4.057 -4.142 1.00 92.50 94 ASP A C 1
ATOM 730 O O . ASP A 1 94 ? -5.774 -3.855 -5.317 1.00 92.50 94 ASP A O 1
ATOM 734 N N . ALA A 1 95 ? -5.205 -3.848 -3.146 1.00 90.44 95 ALA A N 1
ATOM 735 C CA . ALA A 1 95 ? -3.843 -3.370 -3.367 1.00 90.44 95 ALA A CA 1
ATOM 736 C C . ALA A 1 95 ? -3.051 -4.318 -4.286 1.00 90.44 95 ALA A C 1
ATOM 738 O O . ALA A 1 95 ? -2.432 -3.864 -5.247 1.00 90.44 95 ALA A O 1
ATOM 739 N N . ASN A 1 96 ? -3.127 -5.636 -4.063 1.00 86.62 96 ASN A N 1
ATOM 740 C CA . ASN A 1 96 ? -2.487 -6.623 -4.941 1.00 86.62 96 ASN A CA 1
ATOM 741 C C . ASN A 1 96 ? -3.020 -6.553 -6.380 1.00 86.62 96 ASN A C 1
ATOM 743 O O . ASN A 1 96 ? -2.243 -6.591 -7.336 1.00 86.62 96 ASN A O 1
ATOM 747 N N . VAL A 1 97 ? -4.339 -6.426 -6.548 1.00 94.06 97 VAL A N 1
ATOM 748 C CA . VAL A 1 97 ? -4.966 -6.282 -7.869 1.00 94.06 97 VAL A CA 1
ATOM 749 C C . VAL A 1 97 ? -4.520 -4.986 -8.545 1.00 94.06 97 VAL A C 1
ATOM 751 O O . VAL A 1 97 ? -4.168 -4.993 -9.724 1.00 94.06 97 VAL A O 1
ATOM 754 N N . GLU A 1 98 ? -4.505 -3.869 -7.822 1.00 89.62 98 GLU A N 1
ATOM 755 C CA . GLU A 1 98 ? -4.082 -2.576 -8.353 1.00 89.62 98 GLU A CA 1
ATOM 756 C C . GLU A 1 98 ? -2.602 -2.567 -8.748 1.00 89.62 98 GLU A C 1
ATOM 758 O O . GLU A 1 98 ? -2.267 -1.982 -9.781 1.00 89.62 98 GLU A O 1
ATOM 763 N N . MET A 1 99 ? -1.725 -3.206 -7.972 1.00 87.12 99 MET A N 1
ATOM 764 C CA . MET A 1 99 ? -0.303 -3.343 -8.302 1.00 87.12 99 MET A CA 1
ATOM 765 C C . MET A 1 99 ? -0.101 -4.201 -9.554 1.00 87.12 99 MET A C 1
ATOM 767 O O . MET A 1 99 ? 0.604 -3.771 -10.468 1.00 87.12 99 MET A O 1
ATOM 771 N N . ASN A 1 100 ? -0.774 -5.354 -9.644 1.00 87.81 100 ASN A N 1
ATOM 772 C CA . ASN A 1 100 ? -0.722 -6.208 -10.834 1.00 87.81 100 ASN A CA 1
ATOM 773 C C . ASN A 1 100 ? -1.232 -5.479 -12.080 1.00 87.81 100 ASN A C 1
ATOM 775 O O . ASN A 1 100 ? -0.588 -5.543 -13.118 1.00 87.81 100 ASN A O 1
ATOM 779 N N . ARG A 1 101 ? -2.314 -4.700 -11.973 1.00 89.19 101 ARG A N 1
ATOM 780 C CA . ARG A 1 101 ? -2.809 -3.879 -13.092 1.00 89.19 101 ARG A CA 1
ATOM 781 C C . ARG A 1 101 ? -1.809 -2.814 -13.543 1.00 89.19 101 ARG A C 1
ATOM 783 O O . ARG A 1 101 ? -1.686 -2.580 -14.739 1.00 89.19 101 ARG A O 1
ATOM 790 N N . THR A 1 102 ? -1.095 -2.162 -12.619 1.00 86.88 102 THR A N 1
ATOM 791 C CA . THR A 1 102 ? -0.014 -1.228 -12.997 1.00 86.88 102 THR A CA 1
ATOM 792 C C . THR A 1 102 ? 1.116 -1.974 -13.696 1.00 86.88 102 THR A C 1
ATOM 794 O O . THR A 1 102 ? 1.597 -1.511 -14.723 1.00 86.88 102 THR A O 1
ATOM 797 N N . ALA A 1 103 ? 1.508 -3.150 -13.206 1.00 82.88 103 ALA A N 1
ATOM 798 C CA . ALA A 1 103 ? 2.498 -3.970 -13.895 1.00 82.88 103 ALA A CA 1
ATOM 799 C C . ALA A 1 103 ? 2.028 -4.356 -15.311 1.00 82.88 103 ALA A C 1
ATOM 801 O O . ALA A 1 103 ? 2.754 -4.126 -16.273 1.00 82.88 103 ALA A O 1
ATOM 802 N N . GLU A 1 104 ? 0.800 -4.851 -15.466 1.00 85.31 104 GLU A N 1
ATOM 803 C CA . GLU A 1 104 ? 0.210 -5.209 -16.763 1.00 85.31 104 GLU A CA 1
ATOM 804 C C . GLU A 1 104 ? 0.126 -4.026 -17.737 1.00 85.31 104 GLU A C 1
ATOM 806 O O . GLU A 1 104 ? 0.329 -4.218 -18.934 1.00 85.31 104 GLU A O 1
ATOM 811 N N . ALA A 1 105 ? -0.134 -2.810 -17.247 1.00 83.31 105 ALA A N 1
ATOM 812 C CA . ALA A 1 105 ? -0.193 -1.611 -18.081 1.00 83.31 105 ALA A CA 1
ATOM 813 C C . ALA A 1 105 ? 1.190 -1.188 -18.607 1.00 83.31 105 ALA A C 1
ATOM 815 O O . ALA A 1 105 ? 1.320 -0.828 -19.775 1.00 83.31 105 ALA A O 1
ATOM 816 N N . HIS A 1 106 ? 2.230 -1.265 -17.769 1.00 82.69 106 HIS A N 1
ATOM 817 C CA . HIS A 1 106 ? 3.563 -0.748 -18.106 1.00 82.69 106 HIS A CA 1
ATOM 818 C C . HIS A 1 106 ? 4.499 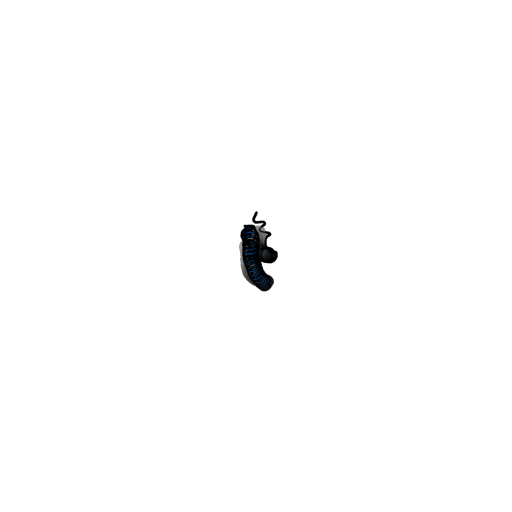-1.789 -18.732 1.00 82.69 106 HIS A C 1
ATOM 820 O O . HIS A 1 106 ? 5.397 -1.419 -19.485 1.00 82.69 106 HIS A O 1
ATOM 826 N N . LEU A 1 107 ? 4.313 -3.092 -18.479 1.00 77.81 107 LEU A N 1
ATOM 827 C CA . LEU A 1 107 ? 5.189 -4.147 -19.020 1.00 77.81 107 LEU A CA 1
ATOM 828 C C . LEU A 1 107 ? 5.239 -4.183 -20.563 1.00 77.81 107 LEU A C 1
ATOM 830 O O . LEU A 1 107 ? 6.342 -4.266 -21.116 1.00 77.81 107 LEU A O 1
ATOM 834 N N . PRO A 1 108 ? 4.104 -4.120 -21.287 1.00 81.94 108 PRO A N 1
ATOM 835 C CA . PRO A 1 108 ? 4.110 -4.124 -22.749 1.00 81.94 108 PRO A CA 1
ATOM 836 C C . PRO A 1 108 ? 4.811 -2.894 -23.338 1.00 81.94 108 PRO A C 1
ATOM 838 O O . PRO A 1 108 ? 5.578 -3.011 -24.296 1.00 81.94 108 PRO A O 1
ATOM 841 N N . GLU A 1 109 ? 4.598 -1.717 -22.745 1.00 76.62 109 GLU A N 1
ATOM 842 C CA . GLU A 1 109 ? 5.237 -0.468 -23.172 1.00 76.62 109 GLU A CA 1
ATOM 843 C C . GLU A 1 109 ? 6.740 -0.459 -22.858 1.00 76.62 109 GLU A C 1
ATOM 845 O O . GLU A 1 109 ? 7.553 -0.059 -23.699 1.00 76.62 109 GLU A O 1
ATOM 850 N N . ALA A 1 110 ? 7.141 -0.992 -21.702 1.00 73.31 110 ALA A N 1
ATOM 851 C CA . ALA A 1 110 ? 8.542 -1.176 -21.333 1.00 73.31 110 ALA A CA 1
ATOM 852 C C . ALA A 1 110 ? 9.266 -2.134 -22.294 1.00 73.31 110 ALA A C 1
ATOM 854 O O . ALA A 1 110 ? 10.385 -1.854 -22.726 1.00 73.31 110 ALA A O 1
ATOM 855 N N . SER A 1 111 ? 8.620 -3.240 -22.680 1.00 76.12 111 SER A N 1
ATOM 856 C CA . SER A 1 111 ? 9.166 -4.182 -23.664 1.00 76.12 111 SER A CA 1
ATOM 857 C C . SER A 1 111 ? 9.321 -3.532 -25.040 1.00 76.12 111 SER A C 1
ATOM 859 O O . SER A 1 111 ? 10.379 -3.630 -25.665 1.00 76.12 111 SER A O 1
ATOM 861 N N . ARG A 1 112 ? 8.303 -2.790 -25.491 1.00 80.88 112 ARG A N 1
ATOM 862 C CA . ARG A 1 112 ? 8.328 -2.087 -26.778 1.00 80.88 112 ARG A CA 1
ATOM 863 C C . ARG A 1 112 ? 9.431 -1.028 -26.842 1.00 80.88 112 ARG A C 1
ATOM 865 O O . ARG A 1 112 ? 10.133 -0.946 -27.847 1.00 80.88 112 ARG A O 1
ATOM 872 N N . THR A 1 113 ? 9.588 -0.224 -25.791 1.00 80.19 113 THR A N 1
ATOM 873 C CA . THR A 1 113 ? 10.637 0.810 -25.723 1.00 80.19 113 THR A CA 1
ATOM 874 C C . THR A 1 113 ? 12.037 0.202 -25.661 1.00 80.19 113 THR A C 1
ATOM 876 O O . THR A 1 113 ? 12.942 0.713 -26.316 1.00 80.19 113 THR A O 1
ATOM 879 N N . ALA A 1 114 ? 12.211 -0.928 -24.968 1.00 73.56 114 ALA A N 1
ATOM 880 C CA . ALA A 1 114 ? 13.476 -1.659 -24.940 1.00 73.56 114 ALA A CA 1
ATOM 881 C C . ALA A 1 114 ? 13.872 -2.209 -26.323 1.00 73.56 114 ALA A C 1
ATOM 883 O O . ALA A 1 114 ? 15.029 -2.076 -26.724 1.00 73.56 114 ALA A O 1
ATOM 884 N N . ILE A 1 115 ? 12.919 -2.772 -27.077 1.00 81.50 115 ILE A N 1
ATOM 885 C CA . ILE A 1 115 ? 13.156 -3.238 -28.456 1.00 81.50 115 ILE A CA 1
ATOM 886 C C . ILE A 1 115 ? 13.525 -2.058 -29.360 1.00 81.50 115 ILE A C 1
ATOM 888 O O . ILE A 1 115 ? 14.542 -2.106 -30.046 1.00 81.50 115 ILE A O 1
ATOM 892 N N . ALA A 1 116 ? 12.761 -0.963 -29.302 1.00 82.69 116 ALA A N 1
ATOM 893 C CA . ALA A 1 116 ? 13.047 0.235 -30.091 1.00 82.69 116 ALA A CA 1
ATOM 894 C C . ALA A 1 116 ? 14.439 0.819 -29.788 1.00 82.69 116 ALA A C 1
ATOM 896 O O . ALA A 1 116 ? 15.128 1.297 -30.689 1.00 82.69 116 ALA A O 1
ATOM 897 N N . PHE A 1 117 ? 14.871 0.759 -28.527 1.00 81.12 117 PHE A N 1
ATOM 898 C CA . PHE A 1 117 ? 16.209 1.179 -28.125 1.00 81.12 117 PHE A CA 1
ATOM 899 C C . PHE A 1 117 ? 17.300 0.263 -28.689 1.00 81.12 117 PHE A C 1
ATOM 901 O O . PHE A 1 117 ? 18.300 0.760 -29.212 1.00 81.12 117 PHE A O 1
ATOM 908 N N . ALA A 1 118 ? 17.104 -1.057 -28.636 1.00 82.12 118 ALA A N 1
ATOM 909 C CA . ALA A 1 118 ? 18.031 -2.019 -29.226 1.00 82.12 118 ALA A CA 1
ATOM 910 C C . ALA A 1 118 ? 18.177 -1.807 -30.745 1.00 82.12 118 ALA A C 1
ATOM 912 O O . ALA A 1 118 ? 19.300 -1.742 -31.248 1.00 82.12 118 ALA A O 1
ATOM 913 N N . ASP A 1 119 ? 17.065 -1.605 -31.455 1.00 85.69 119 ASP A N 1
ATOM 914 C CA . ASP A 1 119 ? 17.061 -1.326 -32.894 1.00 85.69 119 ASP A CA 1
ATOM 915 C C . ASP A 1 119 ? 17.780 -0.009 -33.224 1.00 85.69 119 ASP A C 1
ATOM 917 O O . ASP A 1 119 ? 18.570 0.064 -34.171 1.00 85.69 119 ASP A O 1
ATOM 921 N N . GLU A 1 120 ? 17.563 1.042 -32.426 1.00 83.50 120 GLU A N 1
ATOM 922 C CA . GLU A 1 120 ? 18.250 2.322 -32.609 1.00 83.50 120 GLU A CA 1
ATOM 923 C C . GLU A 1 120 ? 19.766 2.189 -32.398 1.00 83.50 120 GLU A C 1
ATOM 925 O O . GLU A 1 120 ? 20.548 2.789 -33.142 1.00 83.50 120 GLU A O 1
ATOM 930 N N . LEU A 1 121 ? 20.194 1.380 -31.426 1.00 84.62 121 LEU A N 1
ATOM 931 C CA . LEU A 1 121 ? 21.607 1.115 -31.164 1.00 84.62 121 LEU A CA 1
ATOM 932 C C . LEU A 1 121 ? 22.271 0.351 -32.318 1.00 84.62 121 LEU A C 1
ATOM 934 O O . LEU A 1 121 ? 23.361 0.734 -32.759 1.00 84.62 121 LEU A O 1
ATOM 938 N N . VAL A 1 122 ? 21.613 -0.690 -32.839 1.00 87.12 122 VAL A N 1
ATOM 939 C CA . VAL A 1 122 ? 22.091 -1.454 -34.006 1.00 87.12 122 VAL A CA 1
ATOM 940 C C . VAL A 1 122 ? 22.208 -0.541 -35.224 1.00 87.12 122 VAL A C 1
ATOM 942 O O . VAL A 1 122 ? 23.235 -0.524 -35.902 1.00 87.12 122 VAL A O 1
ATOM 945 N N . ARG A 1 123 ? 21.197 0.297 -35.470 1.00 85.50 123 ARG A N 1
ATOM 946 C CA . ARG A 1 123 ? 21.223 1.255 -36.577 1.00 85.50 123 ARG A CA 1
ATOM 947 C C . ARG A 1 123 ? 22.358 2.272 -36.434 1.00 85.50 123 ARG A C 1
ATOM 949 O O . ARG A 1 123 ? 23.118 2.464 -37.378 1.00 85.50 123 ARG A O 1
ATOM 956 N N . LYS A 1 124 ? 22.523 2.895 -35.260 1.00 83.88 124 LYS A N 1
ATOM 957 C CA . LYS A 1 124 ? 23.595 3.883 -35.031 1.00 83.88 124 LYS A CA 1
ATOM 958 C C . LYS A 1 124 ? 24.990 3.276 -35.175 1.00 83.88 124 LYS A C 1
ATOM 960 O O . LYS A 1 124 ? 25.877 3.918 -35.728 1.00 83.88 124 LYS A O 1
ATOM 965 N N . THR A 1 125 ? 25.197 2.049 -34.700 1.00 83.31 125 THR A N 1
ATOM 966 C CA . THR A 1 125 ? 26.491 1.362 -34.848 1.00 83.31 125 THR A CA 1
ATOM 967 C C . THR A 1 125 ? 26.787 0.999 -36.305 1.00 83.31 125 THR A C 1
ATOM 969 O O . THR A 1 125 ? 27.921 1.184 -36.752 1.00 83.31 125 THR A O 1
ATOM 972 N N . ALA A 1 126 ? 25.780 0.571 -37.074 1.00 83.88 126 ALA A N 1
ATOM 973 C CA . ALA A 1 126 ? 25.915 0.344 -38.512 1.00 83.88 126 ALA A CA 1
ATOM 974 C C . ALA A 1 126 ? 26.254 1.640 -39.274 1.00 83.88 126 ALA A C 1
ATOM 976 O O . ALA A 1 126 ? 27.220 1.659 -40.035 1.00 83.88 126 ALA A O 1
ATOM 977 N N . GLU A 1 127 ? 25.536 2.737 -39.010 1.00 87.06 127 GLU A N 1
ATOM 978 C CA . GLU A 1 127 ? 25.787 4.049 -39.628 1.00 87.06 127 GLU A CA 1
ATOM 979 C C . GLU A 1 127 ? 27.203 4.570 -39.334 1.00 87.06 127 GLU A C 1
ATOM 981 O O . GLU A 1 127 ? 27.882 5.084 -40.223 1.00 87.06 127 GLU A O 1
ATOM 986 N N . GLU A 1 128 ? 27.684 4.441 -38.094 1.00 84.44 128 GLU A N 1
ATOM 987 C CA . GLU A 1 128 ? 29.049 4.853 -37.748 1.00 84.44 128 GLU A CA 1
ATOM 988 C C . GLU A 1 128 ? 30.110 3.959 -38.405 1.00 84.44 128 GLU A C 1
ATOM 990 O O . GLU A 1 128 ? 31.145 4.462 -38.849 1.00 84.44 128 GLU A O 1
ATOM 995 N N . THR A 1 129 ? 29.836 2.659 -38.545 1.00 85.56 129 THR A N 1
ATOM 996 C CA . THR A 1 129 ? 30.719 1.723 -39.259 1.00 85.56 129 THR A CA 1
ATOM 997 C C . THR A 1 129 ? 30.796 2.064 -40.746 1.00 85.56 129 THR A C 1
ATOM 999 O O . THR A 1 129 ? 31.887 2.103 -41.323 1.00 85.56 129 THR A O 1
ATOM 1002 N N . GLU A 1 130 ? 29.660 2.374 -41.372 1.00 87.94 130 GLU A N 1
ATOM 1003 C CA . GLU A 1 130 ? 29.599 2.794 -42.771 1.00 87.94 130 GLU A CA 1
ATOM 1004 C C . GLU A 1 130 ? 30.352 4.111 -42.984 1.00 87.94 130 GLU A C 1
ATOM 1006 O O . GLU A 1 130 ? 31.223 4.183 -43.851 1.00 87.94 130 GLU A O 1
ATOM 1011 N N . LYS A 1 131 ? 30.121 5.123 -42.136 1.00 88.25 131 LYS A N 1
ATOM 1012 C CA . LYS A 1 131 ? 30.858 6.398 -42.184 1.00 88.25 131 LYS A CA 1
ATOM 1013 C C . LYS A 1 131 ? 32.361 6.204 -42.001 1.00 88.25 131 LYS A C 1
ATOM 1015 O O . LYS A 1 131 ? 33.142 6.859 -42.687 1.00 88.25 131 LYS A O 1
ATOM 1020 N N . ALA A 1 132 ? 32.790 5.339 -41.082 1.00 84.44 132 ALA A N 1
ATOM 1021 C CA . ALA A 1 132 ? 34.206 5.031 -40.889 1.00 84.44 132 ALA A CA 1
ATOM 1022 C C . ALA A 1 132 ? 34.809 4.368 -42.136 1.00 84.44 132 ALA A C 1
ATOM 1024 O O . ALA A 1 132 ? 35.869 4.782 -42.607 1.00 84.44 132 ALA A O 1
ATOM 1025 N N . THR A 1 133 ? 34.091 3.407 -42.718 1.00 89.88 133 THR A N 1
ATOM 1026 C CA . THR A 1 133 ? 34.509 2.716 -43.942 1.00 89.88 133 THR A CA 1
ATOM 1027 C C . THR A 1 133 ? 34.575 3.676 -45.131 1.00 89.88 133 THR A C 1
ATOM 1029 O O . THR A 1 133 ? 35.518 3.615 -45.917 1.00 89.88 133 THR A O 1
ATOM 1032 N N . GLN A 1 134 ? 33.610 4.590 -45.261 1.00 90.12 134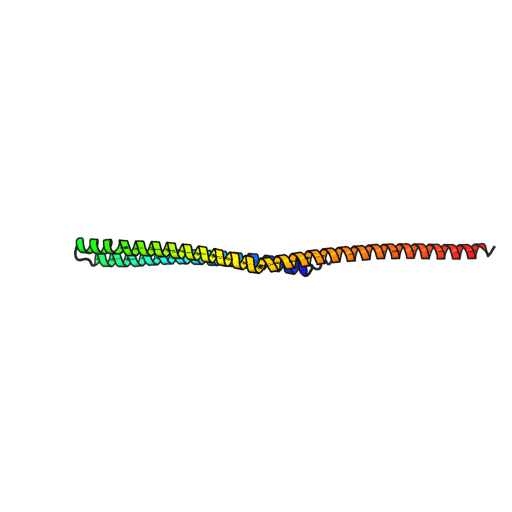 GLN A N 1
ATOM 1033 C CA . GLN A 1 134 ? 33.605 5.601 -46.317 1.00 90.12 134 GLN A CA 1
ATOM 1034 C C . GLN A 1 134 ? 34.779 6.571 -46.164 1.00 90.12 134 GLN A C 1
ATOM 1036 O O . GLN A 1 134 ? 35.501 6.802 -47.124 1.00 90.12 134 GLN A O 1
ATOM 1041 N N . ARG A 1 135 ? 35.054 7.056 -44.945 1.00 89.06 135 ARG A N 1
ATOM 1042 C CA . ARG A 1 135 ? 36.232 7.901 -44.672 1.00 89.06 135 ARG A CA 1
ATOM 1043 C C . ARG A 1 135 ? 37.541 7.198 -45.033 1.00 89.06 135 ARG A C 1
ATOM 1045 O O . ARG A 1 135 ? 38.444 7.839 -45.564 1.00 89.06 135 ARG A O 1
ATOM 1052 N N . GLN A 1 136 ? 37.647 5.897 -44.752 1.00 88.62 136 GLN A N 1
ATOM 1053 C CA . GLN A 1 136 ? 38.818 5.106 -45.125 1.00 88.62 136 GLN A CA 1
ATOM 1054 C C . GLN A 1 136 ? 38.966 5.004 -46.649 1.00 88.62 136 GLN A C 1
ATOM 1056 O O . GLN A 1 136 ? 40.068 5.208 -47.157 1.00 88.62 136 GLN A O 1
ATOM 1061 N N . ARG A 1 137 ? 37.872 4.737 -47.378 1.00 89.12 137 ARG A N 1
ATOM 1062 C CA . ARG A 1 137 ? 37.874 4.721 -48.852 1.00 89.12 137 ARG A CA 1
ATOM 1063 C C . ARG A 1 137 ? 38.267 6.078 -49.425 1.00 89.12 137 ARG A C 1
ATOM 1065 O O . ARG A 1 137 ? 39.208 6.142 -50.204 1.00 89.12 137 ARG A O 1
ATOM 1072 N N . ASP A 1 138 ? 37.653 7.158 -48.949 1.00 89.88 138 ASP A N 1
ATOM 1073 C CA . ASP A 1 138 ? 37.963 8.521 -49.391 1.00 89.88 138 ASP A CA 1
ATOM 1074 C C . ASP A 1 138 ? 39.443 8.884 -49.154 1.00 89.88 138 ASP A C 1
ATOM 1076 O O . ASP A 1 138 ? 40.043 9.615 -49.941 1.00 89.88 138 ASP A O 1
ATOM 1080 N N . MET A 1 139 ? 40.056 8.396 -48.066 1.00 86.19 139 MET A N 1
ATOM 1081 C CA . MET A 1 139 ? 41.492 8.571 -47.807 1.00 86.19 139 MET A CA 1
ATOM 1082 C C . MET A 1 139 ? 42.368 7.766 -48.770 1.00 86.19 139 MET A C 1
ATOM 1084 O O . MET A 1 139 ? 43.377 8.292 -49.244 1.00 86.19 139 MET A O 1
ATOM 1088 N N . MET A 1 140 ? 42.000 6.516 -49.063 1.00 85.62 140 MET A N 1
ATOM 1089 C CA . MET A 1 140 ? 42.712 5.686 -50.039 1.00 85.62 140 MET A CA 1
ATOM 1090 C C . MET A 1 140 ? 42.631 6.299 -51.439 1.00 85.62 140 MET A C 1
ATOM 1092 O O . MET A 1 140 ? 43.668 6.472 -52.077 1.00 85.62 140 MET A O 1
ATOM 1096 N N . ASP A 1 141 ? 41.445 6.723 -51.876 1.00 87.50 141 ASP A N 1
ATOM 1097 C CA . ASP A 1 141 ? 41.242 7.365 -53.179 1.00 87.50 141 ASP A CA 1
ATOM 1098 C C . ASP A 1 141 ? 42.057 8.659 -53.306 1.00 87.50 141 ASP A C 1
ATOM 1100 O O . ASP A 1 141 ? 42.710 8.889 -54.325 1.00 87.50 141 ASP A O 1
ATOM 1104 N N . LYS A 1 142 ? 42.111 9.478 -52.246 1.00 82.38 142 LYS A N 1
ATOM 1105 C CA . LYS A 1 142 ? 42.961 10.682 -52.210 1.00 82.38 142 LYS A CA 1
ATOM 1106 C C . LYS A 1 142 ? 44.456 10.358 -52.306 1.00 82.38 142 LYS A C 1
ATOM 1108 O O . LYS A 1 142 ? 45.177 11.076 -52.995 1.00 82.38 142 LYS A O 1
ATOM 1113 N N . MET A 1 143 ? 44.930 9.292 -51.655 1.00 80.19 143 MET A N 1
ATOM 1114 C CA . MET A 1 143 ? 46.326 8.844 -51.780 1.00 80.19 143 MET A CA 1
ATOM 1115 C C . MET A 1 143 ? 46.641 8.318 -53.184 1.00 80.19 143 MET A C 1
ATOM 1117 O O . MET A 1 143 ? 47.680 8.665 -53.747 1.00 80.19 143 MET A O 1
ATOM 1121 N N . HIS A 1 144 ? 45.746 7.520 -53.769 1.00 76.00 144 HIS A N 1
ATOM 1122 C CA . HIS A 1 144 ? 45.917 6.987 -55.121 1.00 76.00 144 HIS A CA 1
ATOM 1123 C C . HIS A 1 144 ? 45.900 8.093 -56.186 1.00 76.00 144 HIS A C 1
ATOM 1125 O O . HIS A 1 144 ? 46.728 8.074 -57.098 1.00 76.00 144 HIS A O 1
ATOM 1131 N N . ALA A 1 145 ? 45.026 9.093 -56.045 1.00 76.12 145 ALA A N 1
ATOM 1132 C CA . ALA A 1 145 ? 44.994 10.255 -56.929 1.00 76.12 145 ALA A CA 1
ATOM 1133 C C . ALA A 1 145 ? 46.279 11.102 -56.832 1.00 76.12 145 ALA A C 1
ATOM 1135 O O . ALA A 1 145 ? 46.815 11.521 -57.858 1.00 76.12 145 ALA A O 1
ATOM 1136 N N . GLY A 1 146 ? 46.819 11.300 -55.621 1.00 64.88 146 GLY A N 1
ATOM 1137 C CA . GLY A 1 146 ? 48.080 12.023 -55.410 1.00 64.88 146 GLY A CA 1
ATOM 1138 C C . GLY A 1 146 ? 49.311 11.301 -55.975 1.00 64.88 146 GLY A C 1
ATOM 1139 O O . GLY A 1 146 ? 50.197 11.938 -56.542 1.00 64.88 146 GLY A O 1
ATOM 1140 N N . ALA A 1 147 ? 49.350 9.968 -55.894 1.00 61.22 147 ALA A N 1
ATOM 1141 C CA . ALA A 1 147 ? 50.437 9.168 -56.466 1.00 61.22 147 ALA A CA 1
ATOM 1142 C C . ALA A 1 147 ? 50.461 9.216 -58.006 1.00 61.22 147 ALA A C 1
ATOM 1144 O O . ALA A 1 147 ? 51.533 9.250 -58.612 1.00 61.22 147 ALA A O 1
ATOM 1145 N N . HIS A 1 148 ? 49.291 9.274 -58.651 1.00 60.31 148 HIS A N 1
ATOM 1146 C CA . HIS A 1 148 ? 49.198 9.435 -60.104 1.00 60.31 148 HIS A CA 1
ATOM 1147 C C . HIS A 1 148 ? 49.588 10.844 -60.578 1.00 60.31 148 HIS A C 1
ATOM 1149 O O . HIS A 1 148 ? 50.219 10.964 -61.630 1.00 60.31 148 HIS A O 1
ATOM 1155 N N . SER A 1 149 ? 49.280 11.902 -59.815 1.00 59.38 149 SER A N 1
ATOM 1156 C CA . SER A 1 149 ? 49.704 13.266 -60.172 1.00 59.38 149 SER A CA 1
ATOM 1157 C C . SER A 1 149 ? 51.213 13.485 -60.022 1.00 59.38 149 SER A C 1
ATOM 1159 O O . SER A 1 149 ? 51.806 14.207 -60.824 1.00 59.38 149 SER A O 1
ATOM 1161 N N . ASP A 1 150 ? 51.847 12.840 -59.037 1.00 57.16 150 ASP A N 1
ATOM 1162 C CA . ASP A 1 150 ? 53.297 12.936 -58.795 1.00 57.16 150 ASP A CA 1
ATOM 1163 C C . ASP A 1 150 ? 54.108 12.107 -59.816 1.00 57.16 150 ASP A C 1
ATOM 1165 O O . ASP A 1 150 ? 55.201 12.487 -60.235 1.00 57.16 150 ASP A O 1
ATOM 1169 N N . GLY A 1 151 ? 53.539 10.994 -60.300 1.00 56.81 151 GLY A N 1
ATOM 1170 C CA . GLY A 1 151 ? 54.106 10.206 -61.399 1.00 56.81 151 GLY 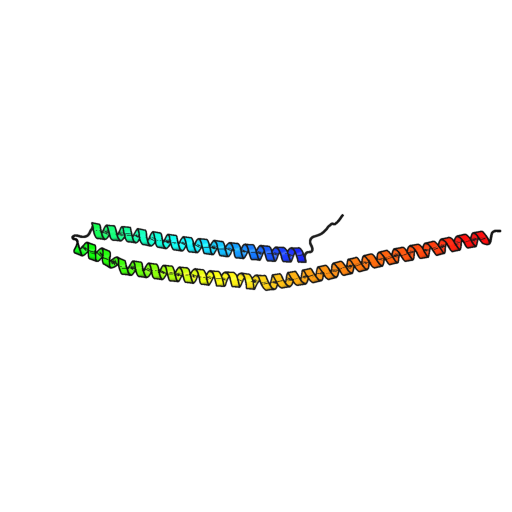A CA 1
ATOM 1171 C C . GLY A 1 151 ? 54.033 10.912 -62.759 1.00 56.81 151 GLY A C 1
ATOM 1172 O O . GLY A 1 151 ? 55.014 10.902 -63.501 1.00 56.81 151 GLY A O 1
ATOM 1173 N N . ALA A 1 152 ? 52.907 11.567 -63.069 1.00 55.34 152 ALA A N 1
ATOM 1174 C CA . ALA A 1 152 ? 52.729 12.304 -64.324 1.00 55.34 152 ALA A CA 1
ATOM 1175 C C . ALA A 1 152 ? 53.667 13.523 -64.425 1.00 55.34 152 ALA A C 1
ATOM 1177 O O . ALA A 1 152 ? 54.293 13.740 -65.460 1.00 55.34 152 ALA A O 1
ATOM 1178 N N . SER A 1 153 ? 53.850 14.255 -63.324 1.00 56.22 153 SER A N 1
ATOM 1179 C CA . SER A 1 153 ? 54.767 15.402 -63.262 1.00 56.22 153 SER A CA 1
ATOM 1180 C C . SER A 1 153 ? 56.247 14.989 -63.301 1.00 56.22 153 SER A C 1
ATOM 1182 O O . SER A 1 153 ? 57.063 15.671 -63.921 1.00 56.22 153 SER A O 1
ATOM 1184 N N . ARG A 1 154 ? 56.622 13.826 -62.744 1.00 55.19 154 ARG A N 1
ATOM 1185 C CA . ARG A 1 154 ? 57.981 13.265 -62.903 1.00 55.19 154 ARG A CA 1
ATOM 1186 C C . ARG A 1 154 ? 58.305 12.824 -64.331 1.00 55.19 154 ARG A C 1
ATOM 1188 O O . ARG A 1 154 ? 59.467 12.884 -64.729 1.00 55.19 154 ARG A O 1
ATOM 1195 N N . GLN A 1 155 ? 57.309 12.373 -65.091 1.00 55.00 155 GLN A N 1
ATOM 1196 C CA . GLN A 1 155 ? 57.501 11.888 -66.459 1.00 55.00 155 GLN A CA 1
ATOM 1197 C C . GLN A 1 155 ? 57.623 13.039 -67.473 1.00 55.00 155 GLN A C 1
ATOM 1199 O O . GLN A 1 155 ? 58.411 12.924 -68.411 1.00 55.00 155 GLN A O 1
ATOM 1204 N N . GLU A 1 156 ? 56.954 14.176 -67.237 1.00 52.09 156 GLU A N 1
ATOM 1205 C CA . GLU A 1 156 ? 57.172 15.414 -68.007 1.00 52.09 156 GLU A CA 1
ATOM 1206 C C . GLU A 1 156 ? 58.583 15.991 -67.801 1.00 52.09 156 GLU A C 1
ATOM 1208 O O . GLU A 1 156 ? 59.219 16.423 -68.761 1.00 52.09 156 GLU A O 1
ATOM 1213 N N . HIS A 1 157 ? 59.139 15.921 -66.586 1.00 53.56 157 HIS A N 1
ATOM 1214 C CA . HIS A 1 157 ? 60.512 16.376 -66.328 1.00 53.56 157 HIS A CA 1
ATOM 1215 C C . HIS A 1 157 ? 61.604 15.475 -66.940 1.00 53.56 157 HIS A C 1
ATOM 1217 O O . HIS A 1 157 ? 62.707 15.954 -67.196 1.00 53.56 157 HIS A O 1
ATOM 1223 N N . ALA A 1 158 ? 61.319 14.195 -67.206 1.00 55.47 158 ALA A N 1
ATOM 1224 C CA . ALA A 1 158 ? 62.269 13.261 -67.822 1.00 55.47 158 ALA A CA 1
ATOM 1225 C C . ALA A 1 158 ? 62.304 13.329 -69.364 1.00 55.47 158 ALA A C 1
ATOM 1227 O O . ALA A 1 158 ? 63.212 12.767 -69.968 1.00 55.47 158 ALA A O 1
ATOM 1228 N N . GLN A 1 159 ? 61.341 14.008 -70.001 1.00 52.41 159 GLN A N 1
ATOM 1229 C CA . GLN A 1 159 ? 61.314 14.247 -71.455 1.00 52.41 159 GLN A CA 1
ATOM 1230 C C . GLN A 1 159 ? 61.877 15.625 -71.854 1.00 52.41 159 GLN A C 1
ATOM 1232 O O . GLN A 1 159 ? 61.915 15.951 -73.038 1.00 52.41 159 GLN A O 1
ATOM 1237 N N . ALA A 1 160 ? 62.321 16.429 -70.882 1.00 53.69 160 ALA A N 1
ATOM 1238 C CA . ALA A 1 160 ? 62.851 17.778 -71.087 1.00 53.69 160 ALA A CA 1
ATOM 1239 C C . ALA A 1 160 ? 64.395 17.874 -71.017 1.00 53.69 160 ALA A C 1
ATOM 1241 O O . ALA A 1 160 ? 64.931 18.978 -70.913 1.00 53.69 160 ALA A O 1
ATOM 1242 N N . HIS A 1 161 ? 65.105 16.744 -71.081 1.00 43.59 161 HIS A N 1
ATOM 1243 C CA . HIS A 1 161 ? 66.569 16.653 -71.165 1.00 43.59 161 HIS A CA 1
ATOM 1244 C C . HIS A 1 161 ? 66.988 15.843 -72.391 1.00 43.59 161 HIS A C 1
ATOM 1246 O O . HIS A 1 161 ? 68.061 16.169 -72.946 1.00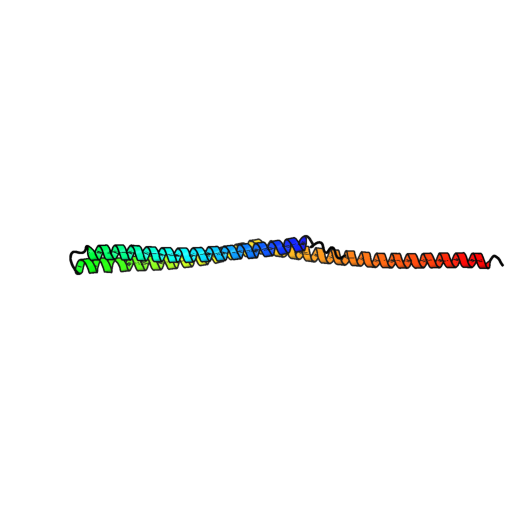 43.59 161 HIS A O 1
#

pLDDT: mean 82.64, std 12.73, range [36.62, 96.31]

Radius of gyration: 39.86 Å; chains: 1; bounding box: 96×27×112 Å

Sequence (161 aa):
MFTNSISPALQAHLDVQLTFVTELSRKMFDTAMRVNELNMRLAQDMLEEMASTNHRILAARGGSEAMSAAAGQVQPRADKLRHYQQQLSHLMADANVEMNRTAEAHLPEASRTAIAFADELVRKTAEETEKATQRQRDMMDKMHAGAHSDGASRQEHAQAH

Secondary structure (DSSP, 8-state):
-------HHHHHHHHHHHHHHHHHHHHHHHHHHHHHHHHHHHHHHHHHHHHHHHHHHHH-SSHHHHHHHHHTTHHHHHHHHHHHHHHHHHHHHHHHHHHHHHHHHHHHHHHHHHHHHHHHHHHHHHHHHHHHHHHHHHHHHHHHHHHHHHHHHHHHHHT--

Organism: NCBI:txid1747903

InterPro domains:
  IPR018968 Phasin [PF09361] (17-106)

Foldseek 3Di:
DPPPPPPPLNVLLVVLVVVLVVQLVVLVVVLVVVLVVLVVVLVVVVVVLVVVLVVQLVPDPDDVSNVVSVVVVPVVNVVSVVVSVVVNVVSVVVSVVSNVVSCVVSVVSNVVSVVVVVVVVVVVVVVVVVVVVVVVVVVVVVVVVVVVVVVVVVVVVVVPD